Protein AF-A0A8H6R6S8-F1 (afdb_monomer)

Radius of gyration: 16.72 Å; Cα contacts (8 Å, |Δi|>4): 57; chains: 1; bounding box: 33×25×52 Å

pLDDT: mean 75.4, std 13.38, range [41.5, 95.0]

Organism: NCBI:txid1287682

Mean predicted aligned error: 9.4 Å

Sequence (96 aa):
MQAWEQAQARAKADQVIQASQITDANPWLRMTRWAEYLQGIQAHDLLACVAAPEEDPMDAIEQQVQVIWHTMEQVACKSQQTVQQCGQAIRVEAVR

Secondary structure (DSSP, 8-state):
-HHHHHHHHHHHHTPBP-GGG-----HHHHHHTHHHHTTT-BHHHHHHTSPPPP--TT-HHHHHHHHHHHHHHHHHHHHHHHHHHHHHHHHHHHT-

Structure (mmCIF, N/CA/C/O backbone):
data_AF-A0A8H6R6S8-F1
#
_entry.id   AF-A0A8H6R6S8-F1
#
loop_
_atom_site.group_PDB
_atom_site.id
_atom_site.type_symbol
_atom_site.label_atom_id
_atom_site.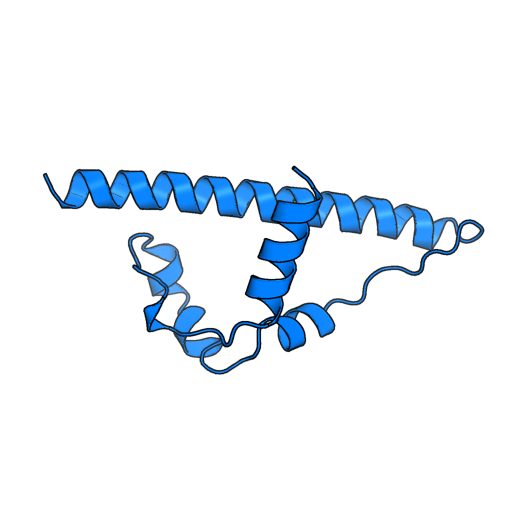label_alt_id
_atom_site.label_comp_id
_atom_site.label_asym_id
_atom_site.label_entity_id
_atom_site.label_seq_id
_atom_site.pdbx_PDB_ins_code
_atom_site.Cartn_x
_atom_site.Cartn_y
_atom_site.Cartn_z
_atom_site.occupancy
_atom_site.B_iso_or_equiv
_atom_site.auth_seq_id
_atom_site.auth_comp_id
_atom_site.auth_asym_id
_atom_site.auth_atom_id
_atom_site.pdbx_PDB_model_num
ATOM 1 N N . MET A 1 1 ? 16.611 -8.840 11.274 1.00 44.94 1 MET A N 1
ATOM 2 C CA . MET A 1 1 ? 15.561 -7.799 11.324 1.00 44.94 1 MET A CA 1
ATOM 3 C C . MET A 1 1 ? 14.598 -7.943 10.141 1.00 44.94 1 MET A C 1
ATOM 5 O O . MET A 1 1 ? 13.423 -8.149 10.394 1.00 44.94 1 MET A O 1
ATOM 9 N N . GLN A 1 2 ? 15.096 -8.035 8.897 1.00 55.44 2 GLN A N 1
ATOM 10 C CA . GLN A 1 2 ? 14.279 -8.193 7.674 1.00 55.44 2 GLN A CA 1
ATOM 11 C C . GLN A 1 2 ? 13.286 -9.374 7.660 1.00 55.44 2 GLN A C 1
ATOM 13 O O . GLN A 1 2 ? 12.140 -9.199 7.266 1.00 55.44 2 GLN A O 1
ATOM 18 N N . ALA A 1 3 ? 13.679 -10.571 8.115 1.00 51.50 3 ALA A N 1
ATOM 19 C CA . ALA A 1 3 ? 12.782 -11.737 8.089 1.00 51.50 3 ALA A CA 1
ATOM 20 C C . ALA A 1 3 ? 11.560 -11.589 9.019 1.00 51.50 3 ALA A C 1
ATOM 22 O O . ALA A 1 3 ? 10.480 -12.091 8.719 1.00 51.50 3 ALA A O 1
ATOM 23 N N . TRP A 1 4 ? 11.721 -10.872 10.136 1.00 41.50 4 TRP A N 1
ATOM 24 C CA . TRP A 1 4 ? 10.633 -10.583 11.071 1.00 41.50 4 TRP A CA 1
ATOM 25 C C . TRP A 1 4 ? 9.671 -9.535 10.499 1.00 41.50 4 TRP A C 1
ATOM 27 O O . TRP A 1 4 ? 8.460 -9.714 10.571 1.00 41.50 4 TRP A O 1
ATOM 37 N N . GLU A 1 5 ? 10.199 -8.485 9.866 1.00 56.28 5 GLU A N 1
ATOM 38 C CA . GLU A 1 5 ? 9.394 -7.452 9.197 1.00 56.28 5 GLU A CA 1
ATOM 39 C C . GLU A 1 5 ? 8.607 -8.026 8.013 1.00 56.28 5 GLU A C 1
ATOM 41 O O . GLU A 1 5 ? 7.421 -7.739 7.872 1.00 56.28 5 GLU A O 1
ATOM 46 N N . GLN A 1 6 ? 9.218 -8.915 7.223 1.00 60.25 6 GLN A N 1
ATOM 47 C CA . GLN A 1 6 ? 8.538 -9.625 6.135 1.00 60.25 6 GLN A CA 1
ATOM 48 C C . GLN A 1 6 ? 7.446 -10.570 6.645 1.00 60.25 6 GLN A C 1
ATOM 50 O O . GLN A 1 6 ? 6.356 -10.612 6.076 1.00 60.25 6 GLN A O 1
ATOM 55 N N . ALA A 1 7 ? 7.697 -11.312 7.728 1.00 59.69 7 ALA A N 1
ATOM 56 C CA . ALA A 1 7 ? 6.679 -12.160 8.345 1.00 59.69 7 ALA A CA 1
ATOM 57 C C . ALA A 1 7 ? 5.506 -11.329 8.890 1.00 59.69 7 ALA A C 1
ATOM 59 O O . ALA A 1 7 ? 4.348 -11.712 8.739 1.00 59.69 7 ALA A O 1
ATOM 60 N N . GLN A 1 8 ? 5.794 -10.160 9.464 1.00 59.44 8 GLN A N 1
ATOM 61 C CA . GLN A 1 8 ? 4.779 -9.243 9.969 1.00 59.44 8 GLN A CA 1
ATOM 62 C C . GLN A 1 8 ? 3.993 -8.560 8.837 1.00 59.44 8 GLN A C 1
ATOM 64 O O . GLN A 1 8 ? 2.789 -8.348 8.976 1.00 59.44 8 GLN A O 1
ATOM 69 N N . ALA A 1 9 ? 4.640 -8.248 7.711 1.00 65.69 9 ALA A N 1
ATOM 70 C CA . ALA A 1 9 ? 3.984 -7.733 6.511 1.00 65.69 9 ALA A CA 1
ATOM 71 C C . ALA A 1 9 ? 3.047 -8.778 5.889 1.00 65.69 9 ALA A C 1
ATOM 73 O O . ALA A 1 9 ? 1.900 -8.459 5.592 1.00 65.69 9 ALA A O 1
ATOM 74 N N . ARG A 1 10 ? 3.490 -10.039 5.789 1.00 66.50 10 ARG A N 1
ATOM 75 C CA . ARG A 1 10 ? 2.652 -11.162 5.333 1.00 66.50 10 ARG A CA 1
ATOM 76 C C . ARG A 1 10 ? 1.449 -11.378 6.246 1.00 66.50 10 ARG A C 1
ATOM 78 O O . ARG A 1 10 ? 0.323 -11.406 5.773 1.00 66.50 10 ARG A O 1
ATOM 85 N N . ALA A 1 11 ? 1.669 -11.400 7.560 1.00 68.69 11 ALA A N 1
ATOM 86 C CA . ALA A 1 11 ? 0.584 -11.535 8.530 1.00 68.69 11 ALA A CA 1
ATOM 87 C C . ALA A 1 11 ? -0.451 -10.397 8.438 1.00 68.69 11 ALA A C 1
ATOM 89 O O . ALA A 1 11 ? -1.634 -10.628 8.664 1.00 68.69 11 ALA A O 1
ATOM 90 N N . LYS A 1 12 ? -0.019 -9.174 8.096 1.00 69.56 12 LYS A N 1
ATOM 91 C CA . LYS A 1 12 ? -0.924 -8.041 7.850 1.00 69.56 12 LYS A CA 1
ATOM 92 C C . LYS A 1 12 ? -1.642 -8.132 6.504 1.00 69.56 12 LYS A C 1
ATOM 94 O O . LYS A 1 12 ? -2.790 -7.715 6.428 1.00 69.56 12 LYS A O 1
ATOM 99 N N . ALA A 1 13 ? -0.996 -8.656 5.464 1.00 69.06 13 ALA A N 1
ATOM 100 C CA . ALA A 1 13 ? -1.619 -8.871 4.158 1.00 69.06 13 ALA A CA 1
ATOM 101 C C . ALA A 1 13 ? -2.720 -9.947 4.221 1.00 69.06 13 ALA A C 1
ATOM 103 O O . ALA A 1 13 ? -3.771 -9.800 3.602 1.00 69.06 13 ALA A O 1
ATOM 104 N N . ASP A 1 14 ? -2.534 -10.975 5.048 1.00 76.62 14 ASP A N 1
ATOM 105 C CA . ASP A 1 14 ? -3.512 -12.058 5.225 1.00 76.62 14 ASP A CA 1
ATOM 106 C C . ASP A 1 14 ? -4.671 -11.689 6.174 1.00 76.62 14 ASP A C 1
ATOM 108 O O . ASP A 1 14 ? -5.576 -12.490 6.421 1.00 76.62 14 ASP A O 1
ATOM 112 N N . GLN A 1 15 ? -4.664 -10.473 6.723 1.00 81.75 15 GLN A N 1
ATOM 113 C CA . GLN A 1 15 ? -5.647 -10.020 7.694 1.00 81.75 15 GLN A CA 1
ATOM 114 C C . GLN A 1 15 ? -6.904 -9.453 7.017 1.00 81.75 15 GLN A C 1
ATOM 116 O O . GLN A 1 15 ? -6.832 -8.595 6.135 1.00 81.75 15 GLN A O 1
ATOM 121 N N . VAL A 1 16 ? -8.073 -9.870 7.513 1.00 81.94 16 VAL A N 1
ATOM 122 C CA . VAL A 1 16 ? -9.353 -9.213 7.211 1.00 81.94 16 VAL A CA 1
ATOM 123 C C . VAL A 1 16 ? -9.386 -7.872 7.940 1.00 81.94 16 VAL A C 1
ATOM 125 O O . VAL A 1 16 ? -9.236 -7.837 9.168 1.00 81.94 16 VAL A O 1
ATOM 128 N N . ILE A 1 17 ? -9.633 -6.775 7.226 1.00 80.12 17 ILE A N 1
ATOM 129 C CA . ILE A 1 17 ? -9.748 -5.451 7.845 1.00 80.12 17 ILE A CA 1
ATOM 130 C C . ILE A 1 17 ? -11.008 -5.406 8.716 1.00 80.12 17 ILE A C 1
ATOM 132 O O . ILE A 1 17 ? -12.127 -5.637 8.251 1.00 80.12 17 ILE A O 1
ATOM 136 N N . GLN A 1 18 ? -10.823 -5.098 10.001 1.00 77.00 18 GLN A N 1
ATOM 137 C CA . GLN A 1 18 ? -11.907 -4.938 10.969 1.00 77.00 18 GLN A CA 1
ATOM 138 C C . GLN A 1 18 ? -11.985 -3.485 11.431 1.00 77.00 18 GLN A C 1
ATOM 140 O O . GLN A 1 18 ? -11.011 -2.945 11.959 1.00 77.00 18 GLN A O 1
ATOM 145 N N . ALA A 1 19 ? -13.169 -2.877 11.326 1.00 65.94 19 ALA A N 1
ATOM 146 C CA . ALA A 1 19 ? -13.397 -1.502 11.772 1.00 65.94 19 ALA A CA 1
ATOM 147 C C . ALA A 1 19 ? -13.056 -1.295 13.266 1.00 65.94 19 ALA A C 1
ATOM 149 O O . ALA A 1 19 ? -12.564 -0.241 13.659 1.00 65.94 19 ALA A O 1
ATOM 150 N N . SER A 1 20 ? -13.240 -2.327 14.099 1.00 59.78 20 SER A N 1
ATOM 151 C CA . SER A 1 20 ? -12.983 -2.295 15.547 1.00 59.78 20 SER A CA 1
ATOM 152 C C . SER A 1 20 ? -11.502 -2.320 15.946 1.00 59.78 20 SER A C 1
ATOM 154 O O . SER A 1 20 ? -11.181 -2.059 17.106 1.00 59.78 20 SER A O 1
ATOM 156 N N . GLN A 1 21 ? -10.584 -2.621 15.021 1.00 56.88 21 GLN A N 1
ATOM 157 C CA . GLN A 1 21 ? -9.143 -2.625 15.302 1.00 56.88 21 GLN A CA 1
ATOM 158 C C . GLN A 1 21 ? -8.543 -1.214 15.317 1.00 56.88 21 GLN A C 1
ATOM 160 O O . GLN A 1 21 ? -7.454 -1.008 15.865 1.00 56.88 21 GLN A O 1
ATOM 165 N N . ILE A 1 22 ? -9.265 -0.222 14.788 1.00 56.16 22 ILE A N 1
ATOM 166 C CA . ILE A 1 22 ? -8.878 1.182 14.883 1.00 56.16 22 ILE A CA 1
ATOM 167 C C . ILE A 1 22 ? -9.366 1.713 16.226 1.00 56.16 22 ILE A C 1
ATOM 169 O O . ILE A 1 22 ? -10.482 2.187 16.399 1.00 56.16 22 ILE A O 1
ATOM 173 N N . THR A 1 23 ? -8.498 1.613 17.226 1.00 55.03 23 THR A N 1
ATOM 174 C CA . THR A 1 23 ? -8.656 2.362 18.473 1.00 55.03 23 THR A CA 1
ATOM 175 C C . THR A 1 23 ? -8.441 3.844 18.139 1.00 55.03 23 THR A C 1
ATOM 177 O O . THR A 1 23 ? -7.314 4.333 18.038 1.00 55.03 23 THR A O 1
ATOM 180 N N . ASP A 1 24 ? -9.539 4.526 17.830 1.00 56.16 24 ASP A N 1
ATOM 181 C CA . ASP A 1 24 ? -9.555 5.708 16.969 1.00 56.16 24 ASP A CA 1
ATOM 182 C C . ASP A 1 24 ? -9.206 7.010 17.709 1.00 56.16 24 ASP A C 1
ATOM 184 O O . ASP A 1 24 ? -10.037 7.884 17.960 1.00 56.16 24 ASP A O 1
ATOM 188 N N . ALA A 1 25 ? -7.942 7.114 18.118 1.00 57.53 25 ALA A N 1
ATOM 189 C CA . ALA A 1 25 ? -7.397 8.311 18.751 1.00 57.53 25 ALA A CA 1
ATOM 190 C C . ALA A 1 25 ? -7.121 9.445 17.743 1.00 57.53 25 ALA A C 1
ATOM 192 O O . ALA A 1 25 ? -6.870 10.571 18.163 1.00 57.53 25 ALA A O 1
ATOM 193 N N . ASN A 1 26 ? -7.153 9.175 16.428 1.00 64.12 26 ASN A N 1
ATOM 194 C CA . ASN A 1 26 ? -6.909 10.172 15.386 1.00 64.12 26 ASN A CA 1
ATOM 195 C C . ASN A 1 26 ? -8.243 10.667 14.783 1.00 64.12 26 ASN A C 1
ATOM 197 O O . ASN A 1 26 ? -8.895 9.919 14.056 1.00 64.12 26 ASN A O 1
ATOM 201 N N . PRO A 1 27 ? -8.634 11.938 14.996 1.00 67.75 27 PRO A N 1
ATOM 202 C CA . PRO A 1 27 ? -9.889 12.486 14.473 1.00 67.75 27 PRO A CA 1
ATOM 20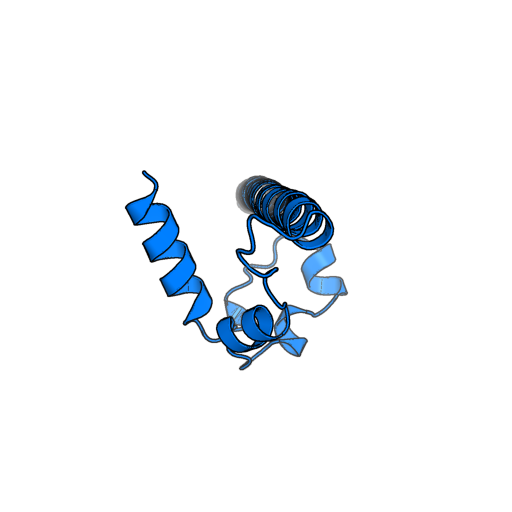3 C C . PRO A 1 27 ? -10.048 12.380 12.948 1.00 67.75 27 PRO A C 1
ATOM 205 O O . PRO A 1 27 ? -11.168 12.247 12.458 1.00 67.75 27 PRO A O 1
ATOM 208 N N . TRP A 1 28 ? -8.947 12.398 12.191 1.00 71.00 28 TRP A N 1
ATOM 209 C CA . TRP A 1 28 ? -8.988 12.301 10.729 1.00 71.00 28 TRP A CA 1
ATOM 210 C C . TRP A 1 28 ? -9.371 10.905 10.228 1.00 71.00 28 TRP A C 1
ATOM 212 O O . TRP A 1 28 ? -10.046 10.785 9.203 1.00 71.00 28 TRP A O 1
ATOM 222 N N . LEU A 1 29 ? -8.999 9.849 10.957 1.00 69.69 29 LEU 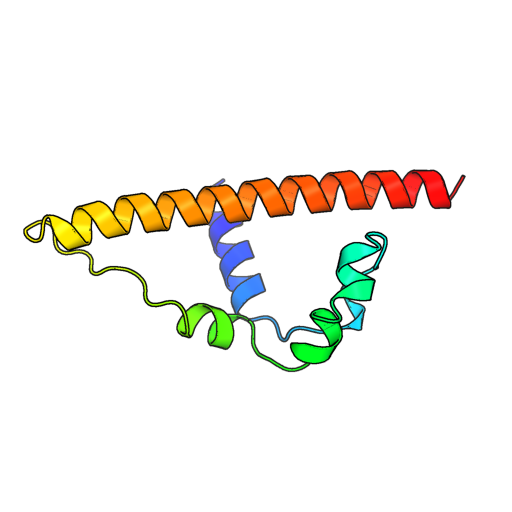A N 1
ATOM 223 C CA . LEU A 1 29 ? -9.407 8.482 10.622 1.00 69.69 29 LEU A CA 1
ATOM 224 C C . LEU A 1 29 ? -10.916 8.295 10.851 1.00 69.69 29 LEU A C 1
ATOM 226 O O . LEU A 1 29 ? -11.596 7.755 9.980 1.00 69.69 29 LEU A O 1
ATOM 230 N N . ARG A 1 30 ? -11.465 8.893 11.920 1.00 72.19 30 ARG A N 1
ATOM 231 C CA . ARG A 1 30 ? -12.921 8.949 12.165 1.00 72.19 30 ARG A CA 1
ATOM 232 C C . ARG A 1 30 ? -13.681 9.684 11.066 1.00 72.19 30 ARG A C 1
ATOM 234 O O . ARG A 1 30 ? -14.738 9.234 10.639 1.00 72.19 30 ARG A O 1
ATOM 241 N N . MET A 1 31 ? -13.173 10.836 10.622 1.00 77.44 31 MET A N 1
ATOM 242 C CA . MET A 1 31 ? -13.864 11.669 9.627 1.00 77.44 31 MET A CA 1
ATOM 243 C C . MET A 1 31 ? -13.956 11.006 8.256 1.00 77.44 31 MET A C 1
ATOM 245 O O . MET A 1 31 ? -14.933 11.197 7.538 1.00 77.44 31 MET A O 1
ATOM 249 N N . THR A 1 32 ? -12.930 10.250 7.884 1.00 82.62 32 THR A N 1
ATOM 250 C CA . THR A 1 32 ? -12.827 9.653 6.551 1.00 82.62 32 THR A CA 1
ATOM 251 C C . THR A 1 32 ? -13.571 8.326 6.425 1.00 82.62 32 THR A C 1
ATOM 253 O O . THR A 1 32 ? -13.881 7.921 5.309 1.00 82.62 32 THR A O 1
ATOM 256 N N . ARG A 1 33 ? -13.896 7.670 7.549 1.00 81.19 33 ARG A N 1
ATOM 257 C CA . ARG A 1 33 ? -14.672 6.417 7.610 1.00 81.19 33 ARG A CA 1
ATOM 258 C C . ARG A 1 33 ? -14.102 5.270 6.767 1.00 81.19 33 ARG A C 1
ATOM 260 O O . ARG A 1 33 ? -14.818 4.354 6.359 1.00 81.19 33 ARG A O 1
ATOM 267 N N . TRP A 1 34 ? -12.794 5.311 6.505 1.00 81.12 34 TRP A 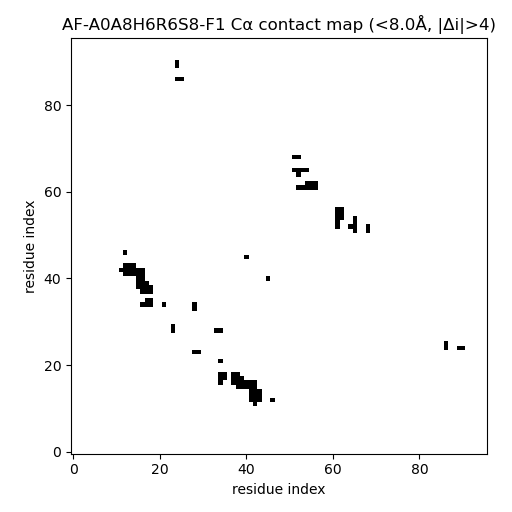N 1
ATOM 268 C CA . TRP A 1 34 ? -12.096 4.260 5.762 1.00 81.12 34 TRP A CA 1
ATOM 269 C C . TRP A 1 34 ? -12.213 2.903 6.458 1.00 81.12 34 TRP A C 1
ATOM 271 O O . TRP A 1 34 ? -12.292 1.883 5.785 1.00 81.12 34 TRP A O 1
ATOM 281 N N . ALA A 1 35 ? -12.263 2.887 7.792 1.00 78.00 35 ALA A N 1
ATOM 282 C CA . ALA A 1 35 ? -12.384 1.666 8.582 1.00 78.00 35 ALA A CA 1
ATOM 283 C C . ALA A 1 35 ? -13.683 0.909 8.279 1.00 78.00 35 ALA A C 1
ATOM 285 O O . ALA A 1 35 ? -13.665 -0.310 8.124 1.00 78.00 35 ALA A O 1
ATOM 286 N N . GLU A 1 36 ? -14.802 1.631 8.185 1.00 84.56 36 GLU A N 1
ATOM 287 C CA . GLU A 1 36 ? -16.102 1.049 7.852 1.00 84.56 36 GLU A CA 1
ATOM 288 C C . GLU A 1 36 ? -16.215 0.729 6.365 1.00 84.56 36 GLU A C 1
ATOM 290 O O . GLU A 1 36 ? -16.787 -0.296 6.009 1.00 84.56 36 GLU A O 1
ATOM 295 N N . TYR A 1 37 ? -15.655 1.575 5.497 1.00 84.62 37 TYR A N 1
ATOM 296 C CA . TYR A 1 37 ? -15.661 1.333 4.053 1.00 84.62 37 TYR A CA 1
ATOM 297 C C . TYR A 1 37 ? -14.871 0.073 3.670 1.00 84.62 37 TYR A C 1
ATOM 299 O O . TYR A 1 37 ? -15.302 -0.689 2.810 1.00 84.62 37 TYR A O 1
ATOM 307 N N . LEU A 1 38 ? -13.729 -0.160 4.321 1.00 86.00 38 LEU A N 1
ATOM 308 C CA . LEU A 1 38 ? -12.851 -1.300 4.047 1.00 86.00 38 LEU A CA 1
ATOM 309 C C . LEU A 1 38 ? -13.191 -2.540 4.888 1.00 86.00 38 LEU A C 1
ATOM 311 O O . LEU A 1 38 ? -12.491 -3.549 4.804 1.00 86.00 38 LEU A O 1
ATOM 315 N N . GLN A 1 39 ? -14.236 -2.487 5.716 1.00 86.50 39 GLN A N 1
ATOM 316 C CA . GLN A 1 39 ? -14.589 -3.588 6.604 1.00 86.50 39 GLN A CA 1
ATOM 317 C C . GLN A 1 39 ? -14.904 -4.863 5.814 1.00 86.50 39 GLN A C 1
ATOM 319 O O . GLN A 1 39 ? -15.728 -4.865 4.902 1.00 86.50 39 GLN A O 1
ATOM 324 N N . GLY A 1 40 ? -14.282 -5.973 6.215 1.00 86.31 40 GLY A N 1
ATOM 325 C CA . GLY A 1 40 ? -14.487 -7.274 5.576 1.00 86.31 40 GLY A CA 1
ATOM 326 C C . GLY A 1 40 ? -13.705 -7.464 4.276 1.00 86.31 40 GLY A C 1
ATOM 327 O O . GLY A 1 40 ? -13.737 -8.561 3.726 1.00 86.31 40 GLY A O 1
ATOM 328 N N . ILE A 1 41 ? -12.976 -6.443 3.813 1.00 88.50 41 ILE A N 1
ATOM 329 C CA . ILE A 1 41 ? -12.045 -6.575 2.694 1.00 88.50 41 ILE A CA 1
ATOM 330 C C . ILE A 1 41 ? -10.754 -7.226 3.197 1.00 88.50 41 ILE A C 1
ATOM 332 O O . ILE A 1 41 ? -10.240 -6.884 4.270 1.00 88.50 41 ILE A O 1
ATOM 336 N N . GLN A 1 42 ? -10.226 -8.162 2.411 1.00 85.88 42 GLN A N 1
ATOM 337 C CA . GLN A 1 42 ? -8.918 -8.742 2.671 1.00 85.88 42 GLN A CA 1
ATOM 338 C C . GLN A 1 42 ? -7.821 -7.752 2.295 1.00 85.88 42 GLN A C 1
ATOM 340 O O . GLN A 1 42 ? -7.815 -7.201 1.195 1.00 85.88 42 GLN A O 1
ATOM 345 N N . ALA A 1 43 ? -6.858 -7.537 3.190 1.00 82.56 43 ALA A N 1
ATOM 346 C CA . ALA A 1 43 ? -5.770 -6.604 2.917 1.00 82.56 43 ALA A CA 1
ATOM 347 C C . ALA A 1 43 ? -4.957 -7.003 1.669 1.00 82.56 43 ALA A C 1
ATOM 349 O O . ALA A 1 43 ? -4.549 -6.126 0.907 1.00 82.56 43 ALA A O 1
ATOM 350 N N . HIS A 1 44 ? -4.776 -8.303 1.409 1.00 81.81 44 HIS A N 1
ATOM 351 C CA . HIS A 1 44 ? -4.097 -8.771 0.200 1.00 81.81 44 HIS A CA 1
ATOM 352 C C . HIS A 1 44 ? -4.845 -8.416 -1.090 1.00 81.81 44 HIS A C 1
ATOM 354 O O . HIS A 1 44 ? -4.181 -8.128 -2.078 1.00 81.81 44 HIS A O 1
ATOM 360 N N . ASP A 1 45 ? -6.182 -8.363 -1.089 1.00 86.12 45 ASP A N 1
ATOM 361 C CA . ASP A 1 45 ? -6.955 -7.962 -2.273 1.00 86.12 45 ASP A CA 1
ATOM 362 C C . ASP A 1 45 ? -6.679 -6.494 -2.625 1.00 86.12 45 ASP A C 1
ATOM 364 O O . ASP A 1 45 ? -6.501 -6.141 -3.789 1.00 86.12 45 ASP A O 1
ATOM 368 N N . LEU A 1 46 ? -6.572 -5.630 -1.610 1.00 84.06 46 LEU A N 1
ATOM 369 C CA . LEU A 1 46 ? -6.213 -4.223 -1.806 1.00 84.06 46 LEU A CA 1
ATOM 370 C C . LEU A 1 46 ? -4.777 -4.063 -2.307 1.00 84.06 46 LEU A C 1
ATOM 372 O O . LEU A 1 46 ? -4.520 -3.217 -3.159 1.00 84.06 46 LEU A O 1
ATOM 376 N N . LEU A 1 47 ? -3.847 -4.869 -1.790 1.00 78.88 47 LEU A N 1
ATOM 377 C CA . LEU A 1 47 ? -2.459 -4.865 -2.251 1.00 78.88 47 LEU A CA 1
ATOM 378 C C . LEU A 1 47 ? -2.345 -5.388 -3.687 1.00 78.88 47 LEU A C 1
ATOM 380 O O . LEU A 1 47 ? -1.578 -4.832 -4.463 1.00 78.88 47 LEU A O 1
ATOM 384 N N . ALA A 1 48 ? -3.142 -6.390 -4.062 1.00 82.25 48 ALA A N 1
ATOM 385 C CA . ALA A 1 48 ? -3.173 -6.942 -5.414 1.00 82.25 48 ALA A CA 1
ATOM 386 C C . ALA A 1 48 ? -3.706 -5.949 -6.461 1.00 82.25 48 ALA A C 1
ATOM 388 O O . ALA A 1 48 ? -3.337 -6.038 -7.629 1.00 82.25 48 ALA A O 1
ATOM 389 N N . CYS A 1 49 ? -4.530 -4.973 -6.057 1.00 83.56 49 CYS A N 1
ATOM 390 C CA . CYS A 1 49 ? -4.938 -3.868 -6.932 1.00 83.56 49 CYS A CA 1
ATOM 391 C C . CYS A 1 49 ? -3.770 -2.953 -7.327 1.00 83.56 49 CYS A C 1
ATOM 393 O O . CYS A 1 49 ? -3.890 -2.195 -8.291 1.00 83.56 49 CYS A O 1
ATOM 395 N N . VAL A 1 50 ? -2.660 -2.987 -6.586 1.00 82.12 50 VAL A N 1
ATOM 396 C CA . VAL A 1 50 ? -1.469 -2.206 -6.894 1.00 82.12 50 VAL A CA 1
ATOM 397 C C . VAL A 1 50 ? -0.470 -3.111 -7.613 1.00 82.12 50 VAL A C 1
ATOM 399 O O . VAL A 1 50 ? 0.185 -3.950 -7.000 1.00 82.12 50 VAL A O 1
ATOM 402 N N . ALA A 1 51 ? -0.363 -2.951 -8.931 1.00 78.38 51 ALA A N 1
ATOM 403 C CA . ALA A 1 51 ? 0.589 -3.714 -9.728 1.00 78.38 51 ALA A CA 1
ATOM 404 C C . ALA A 1 51 ? 2.028 -3.310 -9.371 1.00 78.38 51 ALA A C 1
ATOM 406 O O . ALA A 1 51 ? 2.389 -2.136 -9.477 1.00 78.38 51 ALA A O 1
ATOM 407 N N . ALA A 1 52 ? 2.834 -4.286 -8.950 1.00 84.00 52 ALA A N 1
ATOM 408 C CA . ALA A 1 52 ? 4.272 -4.097 -8.830 1.00 84.00 52 ALA A CA 1
ATOM 409 C C . ALA A 1 52 ? 4.890 -3.960 -10.236 1.00 84.00 52 ALA A C 1
ATOM 411 O O . ALA A 1 52 ? 4.415 -4.629 -11.158 1.00 84.00 52 ALA A O 1
ATOM 412 N N . PRO A 1 53 ? 5.922 -3.116 -10.406 1.00 87.56 53 PRO A N 1
ATOM 413 C CA . PRO A 1 53 ? 6.669 -3.046 -11.659 1.00 87.56 53 PRO A CA 1
ATOM 414 C C . PRO A 1 53 ? 7.353 -4.374 -11.983 1.00 87.56 53 PRO A C 1
ATOM 416 O O . PRO A 1 53 ? 7.664 -5.163 -11.084 1.00 87.56 53 PRO A O 1
ATOM 419 N N . GLU A 1 54 ? 7.607 -4.603 -13.267 1.00 89.94 54 GLU A N 1
ATOM 420 C CA . GLU A 1 54 ? 8.300 -5.799 -13.733 1.00 89.94 54 GLU A CA 1
ATOM 421 C C . GLU A 1 54 ? 9.786 -5.734 -13.360 1.00 89.94 54 GLU A C 1
ATOM 423 O O . GLU A 1 54 ? 10.426 -4.684 -13.422 1.00 89.94 54 GLU A O 1
ATOM 428 N N . GLU A 1 55 ? 10.367 -6.876 -12.986 1.00 86.75 55 GLU A N 1
ATOM 429 C CA . GLU A 1 55 ? 11.804 -6.997 -12.714 1.00 86.75 55 GLU A CA 1
ATOM 430 C C . GLU A 1 55 ? 12.608 -7.192 -14.013 1.00 86.75 55 GLU A C 1
ATOM 432 O O . GLU A 1 55 ? 13.338 -8.172 -14.163 1.00 86.75 55 GLU A O 1
ATOM 437 N N . ASP A 1 56 ? 12.469 -6.263 -14.967 1.00 89.81 56 ASP A N 1
ATOM 438 C CA . ASP A 1 56 ? 13.225 -6.273 -16.225 1.00 89.81 56 ASP A CA 1
ATOM 439 C C . ASP A 1 56 ? 14.462 -5.350 -16.147 1.00 89.81 56 ASP A C 1
ATOM 441 O O . ASP A 1 56 ? 14.341 -4.121 -16.183 1.00 89.81 56 ASP A O 1
ATOM 445 N N . PRO A 1 57 ? 15.688 -5.905 -16.068 1.00 82.62 57 PRO A N 1
ATOM 446 C CA . PRO A 1 57 ? 16.910 -5.106 -16.034 1.00 82.62 57 PRO A CA 1
ATOM 447 C C . PRO A 1 57 ? 17.248 -4.441 -17.378 1.00 82.62 57 PRO A C 1
ATOM 449 O O . PRO A 1 57 ? 18.192 -3.650 -17.433 1.00 82.62 57 PRO A O 1
ATOM 452 N N . MET A 1 58 ? 16.545 -4.768 -18.466 1.00 92.31 58 MET A N 1
ATOM 453 C CA . MET A 1 58 ? 16.747 -4.199 -19.802 1.00 92.31 58 MET A CA 1
ATOM 454 C C . MET A 1 58 ? 15.741 -3.097 -20.143 1.00 92.31 58 MET A C 1
ATOM 456 O O . MET A 1 58 ? 16.030 -2.287 -21.027 1.00 92.31 58 MET A O 1
ATOM 460 N N . ASP A 1 59 ? 14.621 -3.002 -19.425 1.00 95.00 59 ASP A N 1
ATOM 461 C CA . ASP A 1 59 ? 13.674 -1.900 -19.570 1.00 95.00 59 ASP A CA 1
ATOM 462 C C . ASP A 1 59 ? 14.022 -0.756 -18.603 1.00 95.00 59 ASP A C 1
ATOM 464 O O . ASP A 1 59 ? 13.943 -0.864 -17.378 1.00 95.00 59 ASP A O 1
ATOM 468 N N . ALA A 1 60 ? 14.451 0.372 -19.170 1.00 93.31 60 ALA A N 1
ATOM 469 C CA . ALA A 1 60 ? 14.801 1.565 -18.406 1.00 93.31 60 ALA A CA 1
ATOM 470 C C . ALA A 1 60 ? 13.584 2.219 -17.725 1.00 93.31 60 ALA A C 1
ATOM 472 O O . ALA A 1 60 ? 13.745 2.868 -16.688 1.00 93.31 60 ALA A O 1
ATOM 473 N N . ILE A 1 61 ? 12.382 2.067 -18.292 1.00 94.12 61 ILE A N 1
ATOM 474 C CA . ILE A 1 61 ? 11.139 2.575 -17.706 1.00 94.12 61 ILE A CA 1
ATOM 475 C C . ILE A 1 61 ? 10.797 1.741 -16.475 1.00 94.12 61 ILE A C 1
ATOM 477 O O . ILE A 1 61 ? 10.624 2.318 -15.403 1.00 94.12 61 ILE A O 1
ATOM 481 N N . GLU A 1 62 ? 10.785 0.411 -16.5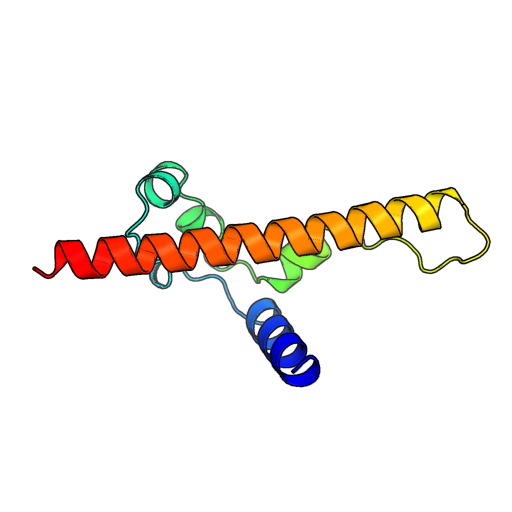87 1.00 92.88 62 GLU A N 1
ATOM 482 C CA . GLU A 1 62 ? 10.514 -0.477 -15.445 1.00 92.88 62 GLU A CA 1
ATOM 483 C C . GLU A 1 62 ? 11.524 -0.265 -14.310 1.00 92.88 62 GLU A C 1
ATOM 485 O O . GLU A 1 62 ? 11.134 -0.122 -13.150 1.00 92.88 62 GLU A O 1
ATOM 490 N N . GLN A 1 63 ? 12.811 -0.085 -14.627 1.00 91.62 63 GLN A N 1
ATOM 491 C CA . GLN A 1 63 ? 13.824 0.288 -13.629 1.00 91.62 63 GLN A CA 1
ATOM 492 C C . GLN A 1 63 ? 13.494 1.597 -12.901 1.00 91.62 63 GLN A C 1
ATOM 494 O O . GLN A 1 63 ? 13.667 1.703 -11.684 1.00 91.62 63 GLN A O 1
ATOM 499 N N . GLN A 1 64 ? 13.008 2.611 -13.618 1.00 91.81 64 GLN A N 1
ATOM 500 C CA . GLN A 1 64 ? 12.622 3.875 -12.996 1.00 91.81 64 GLN A CA 1
ATOM 501 C C . GLN A 1 64 ? 11.357 3.722 -12.138 1.00 91.81 64 GLN A C 1
ATOM 503 O O . GLN A 1 64 ? 11.283 4.290 -11.043 1.00 91.81 64 GLN A O 1
ATOM 508 N N . VAL A 1 65 ? 10.381 2.934 -12.597 1.00 92.12 65 VAL A N 1
ATOM 509 C CA . VAL A 1 65 ? 9.155 2.645 -11.842 1.00 92.12 65 VAL A CA 1
ATOM 510 C C . VAL A 1 65 ? 9.475 1.852 -10.572 1.00 92.12 65 VAL A C 1
ATOM 512 O O . VAL A 1 65 ? 8.936 2.189 -9.519 1.00 92.12 65 VAL A O 1
ATOM 515 N N . GLN A 1 66 ? 10.412 0.899 -10.603 1.00 91.06 66 GLN A N 1
ATOM 516 C CA . GLN A 1 66 ? 10.892 0.186 -9.407 1.00 91.06 66 GLN A CA 1
ATOM 517 C C . GLN A 1 66 ? 11.445 1.131 -8.334 1.00 91.06 66 GLN A C 1
ATOM 519 O O . GLN A 1 6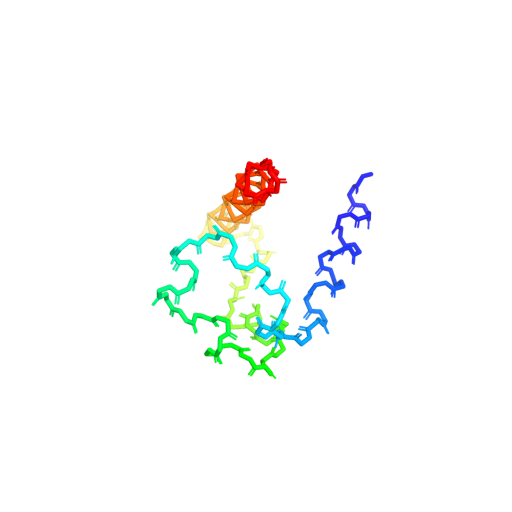6 ? 11.154 0.967 -7.145 1.00 91.06 66 GLN A O 1
ATOM 524 N N . VAL A 1 67 ? 12.203 2.161 -8.726 1.00 91.69 67 VAL A N 1
ATOM 525 C CA . VAL A 1 67 ? 12.718 3.158 -7.771 1.00 91.69 67 VAL A CA 1
ATOM 526 C C . VAL A 1 67 ? 11.570 3.933 -7.119 1.00 91.69 67 VAL A C 1
ATOM 528 O O . VAL A 1 67 ? 11.572 4.137 -5.900 1.00 91.69 67 VAL A O 1
ATOM 531 N N . ILE A 1 68 ? 10.570 4.343 -7.905 1.00 92.19 68 ILE A N 1
ATOM 532 C CA . ILE A 1 68 ? 9.380 5.040 -7.394 1.00 92.19 68 ILE A CA 1
ATOM 533 C C . ILE A 1 68 ? 8.592 4.120 -6.457 1.00 92.19 68 ILE A C 1
ATOM 535 O O . ILE A 1 68 ? 8.227 4.541 -5.359 1.00 92.19 68 ILE A O 1
ATOM 539 N N . TRP A 1 69 ? 8.386 2.865 -6.855 1.00 90.06 69 TRP A N 1
ATOM 540 C CA . TRP A 1 69 ? 7.696 1.842 -6.076 1.00 90.06 69 TRP A CA 1
ATOM 541 C C . TRP A 1 69 ? 8.314 1.668 -4.688 1.00 90.06 69 TRP A C 1
ATOM 543 O O . TRP A 1 69 ? 7.639 1.846 -3.672 1.00 90.06 69 TRP A O 1
ATOM 553 N N . HIS A 1 70 ? 9.624 1.421 -4.633 1.00 88.31 70 HIS A N 1
ATOM 554 C CA . HIS A 1 70 ? 10.329 1.246 -3.366 1.00 88.31 70 HIS A CA 1
ATOM 555 C C . HIS A 1 70 ? 10.351 2.534 -2.529 1.00 88.31 70 HIS A C 1
ATOM 557 O O . HIS A 1 70 ? 10.248 2.505 -1.302 1.00 88.31 70 HIS A O 1
ATOM 563 N N . THR A 1 71 ? 10.426 3.698 -3.178 1.00 92.69 71 THR A N 1
ATOM 564 C CA . THR A 1 71 ? 10.333 4.984 -2.472 1.00 92.69 71 THR A CA 1
ATOM 565 C C . THR A 1 71 ? 8.956 5.164 -1.828 1.00 92.69 71 THR A C 1
ATOM 567 O O . THR A 1 71 ? 8.868 5.566 -0.665 1.00 92.69 71 THR A O 1
ATOM 570 N N . MET A 1 72 ? 7.877 4.829 -2.539 1.00 88.62 72 MET A N 1
ATOM 571 C CA . MET A 1 72 ? 6.510 4.892 -2.015 1.00 88.62 72 MET A CA 1
ATOM 572 C C . MET A 1 72 ? 6.293 3.914 -0.857 1.00 88.62 72 MET A C 1
ATOM 574 O O . MET A 1 72 ? 5.672 4.290 0.140 1.00 88.62 72 MET A O 1
ATOM 578 N N . GLU A 1 73 ? 6.867 2.711 -0.930 1.00 86.19 73 GLU A N 1
ATOM 579 C CA . GLU A 1 73 ? 6.885 1.756 0.185 1.00 86.19 73 GLU A CA 1
ATOM 580 C C . GLU A 1 73 ? 7.517 2.378 1.444 1.00 86.19 73 GLU A C 1
ATOM 582 O O . GLU A 1 73 ? 6.942 2.312 2.537 1.00 86.19 73 GLU A O 1
ATOM 587 N N . GLN A 1 74 ? 8.660 3.059 1.304 1.00 86.00 74 GLN A N 1
ATOM 588 C CA . GLN A 1 74 ? 9.310 3.732 2.433 1.00 86.00 74 GLN A CA 1
ATOM 589 C C . GLN A 1 74 ? 8.474 4.888 2.997 1.00 86.00 74 GLN A C 1
ATOM 591 O O . GLN A 1 74 ? 8.405 5.056 4.220 1.00 86.00 74 GLN A O 1
ATOM 596 N N . VAL A 1 75 ? 7.827 5.683 2.139 1.00 90.25 75 VAL A N 1
ATOM 597 C CA . VAL A 1 75 ? 6.929 6.772 2.565 1.00 90.25 75 VAL A CA 1
ATOM 598 C C . VAL A 1 75 ? 5.736 6.218 3.347 1.00 90.25 75 VAL A C 1
ATOM 600 O O . VAL A 1 75 ? 5.410 6.735 4.422 1.00 90.25 75 VAL A O 1
ATOM 603 N N . ALA A 1 76 ? 5.117 5.139 2.864 1.00 82.62 76 ALA A N 1
ATOM 604 C CA . ALA A 1 76 ? 4.016 4.469 3.552 1.00 82.62 76 ALA A CA 1
ATOM 605 C C . ALA A 1 76 ? 4.457 3.938 4.927 1.00 82.62 76 ALA A C 1
ATOM 607 O O . ALA A 1 76 ? 3.809 4.21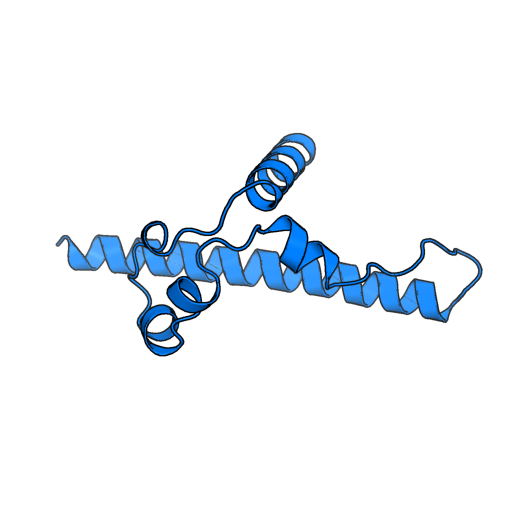3 5.938 1.00 82.62 76 ALA A O 1
ATOM 608 N N . CYS A 1 77 ? 5.612 3.269 5.000 1.00 80.62 77 CYS A N 1
ATOM 609 C CA . CYS A 1 77 ? 6.150 2.754 6.261 1.00 80.62 77 CYS A CA 1
ATOM 610 C C . CYS A 1 77 ? 6.412 3.869 7.285 1.00 8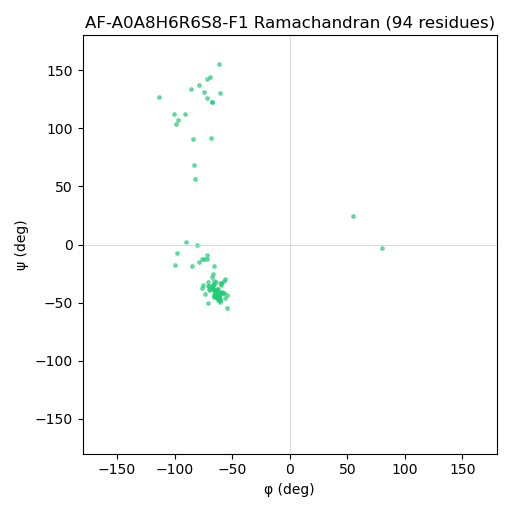0.62 77 CYS A C 1
ATOM 612 O O . CYS A 1 77 ? 5.976 3.779 8.436 1.00 80.62 77 CYS A O 1
ATOM 614 N N . LYS A 1 78 ? 7.098 4.941 6.869 1.00 82.56 78 LYS A N 1
ATOM 615 C CA . LYS A 1 78 ? 7.447 6.065 7.754 1.00 82.56 78 LYS A CA 1
ATOM 616 C C . LYS A 1 78 ? 6.207 6.822 8.226 1.00 82.56 78 LYS A C 1
ATOM 618 O O . LYS A 1 78 ? 6.084 7.093 9.417 1.00 82.56 78 LYS A O 1
ATOM 623 N N . SER A 1 79 ? 5.271 7.121 7.324 1.00 78.81 79 SER A N 1
ATOM 624 C CA . SER A 1 79 ? 4.029 7.819 7.684 1.00 78.81 79 SER A CA 1
ATOM 625 C C . SER A 1 79 ? 3.187 7.005 8.669 1.00 78.81 79 SER A C 1
ATOM 627 O O . SER A 1 79 ? 2.746 7.544 9.687 1.00 78.81 79 SER A O 1
ATOM 629 N N . GLN A 1 80 ? 3.050 5.694 8.445 1.00 75.56 80 GLN A N 1
ATOM 630 C CA . GLN A 1 80 ? 2.335 4.810 9.361 1.00 75.56 80 GLN A CA 1
ATOM 631 C C . GLN A 1 80 ? 3.013 4.738 10.736 1.00 75.56 80 GLN A C 1
ATOM 633 O O . GLN A 1 80 ? 2.327 4.747 11.761 1.00 75.56 80 GLN A O 1
ATOM 638 N N . GLN A 1 81 ? 4.349 4.700 10.782 1.00 78.00 81 GLN A N 1
ATOM 639 C CA . GLN A 1 81 ? 5.101 4.734 12.037 1.00 78.00 81 GLN A CA 1
ATOM 640 C C . GLN A 1 81 ? 4.836 6.031 12.814 1.00 78.00 81 GLN A C 1
ATOM 642 O O . GLN A 1 81 ? 4.557 5.972 14.013 1.00 78.00 81 GLN A O 1
ATOM 647 N N . THR A 1 82 ? 4.866 7.185 12.142 1.00 77.19 82 THR A N 1
ATOM 648 C CA . THR A 1 82 ? 4.566 8.484 12.762 1.00 77.19 82 THR A CA 1
ATOM 649 C C . THR A 1 82 ? 3.136 8.535 13.297 1.00 77.19 82 THR A C 1
ATOM 651 O O . THR A 1 82 ? 2.935 8.889 14.457 1.00 77.19 82 THR A O 1
ATOM 654 N N . VAL A 1 83 ? 2.140 8.120 12.504 1.00 72.31 83 VAL A N 1
ATOM 655 C CA . VAL A 1 83 ? 0.732 8.081 12.942 1.00 72.31 83 VAL A CA 1
ATOM 656 C C . VAL A 1 83 ? 0.559 7.166 14.152 1.00 72.31 83 VAL A C 1
ATOM 658 O O . VAL A 1 83 ? -0.128 7.537 15.104 1.00 72.31 83 VAL A O 1
ATOM 661 N N . GLN A 1 84 ? 1.214 6.002 14.160 1.00 70.88 84 GLN A N 1
ATOM 662 C CA . GLN A 1 84 ? 1.158 5.083 15.293 1.00 70.88 84 GLN A CA 1
ATOM 663 C C . GLN A 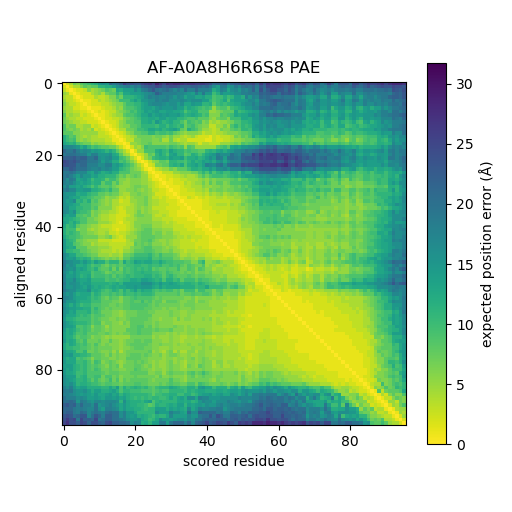1 84 ? 1.758 5.715 16.555 1.00 70.88 84 GLN A C 1
ATOM 665 O O . GLN A 1 84 ? 1.141 5.648 17.617 1.00 70.88 84 GLN A O 1
ATOM 670 N N . GLN A 1 85 ? 2.929 6.350 16.451 1.00 70.38 85 GLN A N 1
ATOM 671 C CA . GLN A 1 85 ? 3.596 7.012 17.578 1.00 70.38 85 GLN A CA 1
ATOM 672 C C . GLN A 1 85 ? 2.759 8.168 18.143 1.00 70.38 85 GLN A C 1
ATOM 674 O O . GLN A 1 85 ? 2.524 8.220 19.351 1.00 70.38 85 GLN A O 1
ATOM 679 N N . CYS A 1 86 ? 2.241 9.051 17.284 1.00 69.12 86 CYS A N 1
ATOM 680 C CA . CYS A 1 86 ? 1.363 10.148 17.701 1.00 69.12 86 CYS A CA 1
ATOM 681 C C . CYS A 1 86 ? 0.047 9.632 18.301 1.00 69.12 86 CYS A C 1
ATOM 683 O O . CYS A 1 86 ? -0.420 10.157 19.309 1.00 69.12 86 CYS A O 1
ATOM 685 N N . GLY A 1 87 ? -0.527 8.569 17.733 1.00 64.81 87 GLY A N 1
ATOM 686 C CA . GLY A 1 87 ? -1.732 7.930 18.258 1.00 64.81 87 GLY A CA 1
ATOM 687 C C . GLY A 1 87 ? -1.538 7.343 19.659 1.00 64.81 87 GLY A C 1
ATOM 688 O O . GLY A 1 87 ? -2.434 7.467 20.491 1.00 64.81 87 GLY A O 1
ATOM 689 N N . GLN A 1 88 ? -0.373 6.753 19.955 1.00 61.16 88 GLN A N 1
ATOM 690 C CA . GLN A 1 88 ? -0.046 6.301 21.314 1.00 61.16 88 GLN A CA 1
ATOM 691 C C . GLN A 1 88 ? 0.092 7.478 22.287 1.00 61.16 88 GLN A C 1
ATOM 693 O O . GLN A 1 88 ? -0.459 7.418 23.383 1.00 61.16 88 GLN A O 1
ATOM 698 N N . ALA A 1 89 ? 0.757 8.564 21.881 1.00 59.25 89 ALA A N 1
ATOM 699 C CA . ALA A 1 89 ? 0.911 9.754 22.722 1.00 59.25 89 ALA A CA 1
ATOM 700 C C . ALA A 1 89 ? -0.444 10.389 23.094 1.00 59.25 89 ALA A C 1
ATOM 702 O O . ALA A 1 89 ? -0.670 10.702 24.260 1.00 59.25 89 ALA A O 1
ATOM 703 N N . ILE A 1 90 ? -1.379 10.492 22.140 1.00 58.25 90 ILE A N 1
ATOM 704 C CA . ILE A 1 90 ? -2.742 10.995 22.393 1.00 58.25 90 ILE A CA 1
ATOM 705 C C . ILE A 1 90 ? -3.487 10.106 23.398 1.00 58.25 90 ILE A C 1
ATOM 707 O O . ILE A 1 90 ? -4.170 10.614 24.284 1.00 58.25 90 ILE A O 1
ATOM 711 N N . ARG A 1 91 ? -3.349 8.777 23.296 1.00 57.44 91 ARG A N 1
ATOM 712 C CA . ARG A 1 91 ? -3.989 7.847 24.243 1.00 57.44 91 ARG A CA 1
ATOM 713 C C . ARG A 1 91 ? -3.419 7.958 25.651 1.00 57.44 91 ARG A C 1
ATOM 715 O O . ARG A 1 91 ? -4.185 7.841 26.597 1.00 57.44 91 ARG A O 1
ATOM 722 N N . VAL A 1 92 ? -2.110 8.174 25.795 1.00 59.72 92 VAL A N 1
ATOM 723 C CA . VAL A 1 92 ? -1.481 8.380 27.110 1.00 59.72 92 VAL A CA 1
ATOM 724 C C . VAL A 1 92 ? -2.000 9.661 27.765 1.00 59.72 92 VAL A C 1
ATOM 726 O O . VAL A 1 92 ? -2.298 9.642 28.955 1.00 59.72 92 VAL A O 1
ATOM 729 N N . GLU A 1 93 ? -2.171 10.743 27.000 1.00 55.53 93 GLU A N 1
ATOM 730 C CA . GLU A 1 93 ? -2.702 12.003 27.540 1.00 55.53 93 GLU A CA 1
ATOM 731 C C . GLU A 1 93 ? -4.195 11.905 27.894 1.00 55.53 93 GLU A C 1
ATOM 733 O O . GLU A 1 93 ? -4.620 12.455 28.899 1.00 55.53 93 GLU A O 1
ATOM 738 N N . ALA A 1 94 ? -4.993 11.153 27.126 1.00 54.19 94 ALA A N 1
ATOM 739 C CA . ALA A 1 94 ? -6.424 10.968 27.396 1.00 54.19 94 ALA A CA 1
ATOM 740 C C . ALA A 1 94 ? -6.737 10.084 28.625 1.00 54.19 94 ALA A C 1
ATOM 742 O O . ALA A 1 94 ? -7.892 10.015 29.043 1.00 54.19 94 ALA A O 1
ATOM 743 N N . VAL A 1 95 ? -5.741 9.375 29.170 1.00 58.38 95 VAL A N 1
ATOM 744 C CA . VAL A 1 95 ? -5.867 8.512 30.364 1.00 58.38 95 VAL A CA 1
ATOM 745 C C . VAL A 1 95 ? -5.399 9.227 31.645 1.00 58.38 95 VAL A C 1
ATOM 747 O O . VAL A 1 95 ? -5.570 8.687 32.738 1.00 58.38 95 VAL A O 1
ATOM 750 N N . ARG A 1 96 ? -4.823 10.430 31.531 1.00 49.94 96 ARG A N 1
ATOM 751 C CA . ARG A 1 96 ? -4.385 11.253 32.665 1.00 49.94 96 ARG A CA 1
ATOM 752 C C . ARG A 1 96 ? -5.521 12.135 33.185 1.00 49.94 96 ARG A C 1
ATOM 754 O O . ARG A 1 96 ? -5.576 12.296 34.424 1.00 49.94 96 ARG A O 1
#

Solvent-accessible surface area (backbone atoms only — not comparable to full-atom values): 5584 Å² total; per-residue (Å²): 112,67,71,59,54,50,51,51,49,50,57,52,32,74,31,63,38,54,45,82,74,58,78,74,66,45,69,67,59,66,73,67,41,55,47,67,73,45,43,75,41,46,39,42,62,63,51,65,74,54,79,76,65,62,95,43,95,85,42,69,64,35,50,53,46,43,54,53,52,56,50,50,52,52,51,52,53,51,52,52,51,51,53,51,54,53,37,51,53,52,51,58,61,76,74,108

Foldseek 3Di:
DVVVVVVVVVVQQQDAQALVVCPPLDVVCVVVCVSVVSHRPRSVVVVVVDDQQDPDPPDPVSVVSNVVVVVVVVVVVVVVVVCVVVSVVSVVVVVD